Protein AF-A0A9C9DGG3-F1 (afdb_monomer_lite)

Secondary structure (DSSP, 8-state):
-PPPSS-HHHHHHHHHHHHHHHHHHHHHHHHHHHHHSSS--HHHHHH-HHHHHHHHHHHHHHHHHHHHHHHHHHTTSHHHHHHHHHHHHHHHHHHHHHHHHHHH--B-TTSPBPPSS-HHHHHHHHHHHHHHHHHHHHTT-

Radius of gyration: 16.74 Å; chains: 1; bounding box: 40×24×58 Å

Structure (mmCIF, N/CA/C/O backbone):
data_AF-A0A9C9DGG3-F1
#
_entry.id   AF-A0A9C9DGG3-F1
#
loop_
_atom_site.group_PDB
_atom_site.id
_atom_site.type_symbol
_atom_site.label_atom_id
_atom_site.label_alt_id
_atom_site.label_comp_id
_atom_site.label_asym_id
_atom_site.label_entity_id
_atom_site.label_seq_id
_atom_site.pdbx_PDB_ins_code
_atom_site.Cartn_x
_atom_site.Cartn_y
_atom_site.Cartn_z
_atom_site.occupancy
_atom_site.B_iso_or_equiv
_atom_site.auth_seq_id
_atom_site.auth_comp_id
_atom_site.auth_asym_id
_atom_site.auth_atom_id
_atom_site.pdbx_PDB_model_num
ATOM 1 N N . MET A 1 1 ? 13.698 7.854 -33.891 1.00 42.81 1 MET A N 1
ATOM 2 C CA . MET A 1 1 ? 12.604 7.814 -32.904 1.00 42.81 1 MET A CA 1
ATOM 3 C C . MET A 1 1 ? 13.283 7.630 -31.570 1.00 42.81 1 MET A C 1
ATOM 5 O O . MET A 1 1 ? 13.913 6.597 -31.394 1.00 42.81 1 MET A O 1
ATOM 9 N N . ASP A 1 2 ? 13.284 8.663 -30.732 1.00 48.09 2 ASP A N 1
ATOM 10 C CA . ASP A 1 2 ? 13.920 8.600 -29.417 1.00 48.09 2 ASP A CA 1
ATOM 11 C C . ASP A 1 2 ? 13.235 7.505 -28.601 1.00 48.09 2 ASP A C 1
ATOM 13 O O . ASP A 1 2 ? 12.016 7.537 -28.412 1.00 48.09 2 ASP A O 1
ATOM 17 N N . GLU A 1 3 ? 13.988 6.496 -28.170 1.00 62.72 3 GLU A N 1
ATOM 18 C CA . GLU A 1 3 ? 13.440 5.514 -27.246 1.00 62.72 3 GLU A CA 1
ATOM 19 C C . GLU A 1 3 ? 13.085 6.233 -25.943 1.00 62.72 3 GLU A C 1
ATOM 21 O O . GLU A 1 3 ? 13.944 6.842 -25.302 1.00 62.72 3 GLU A O 1
ATOM 26 N N . ALA A 1 4 ? 11.810 6.181 -25.554 1.00 67.12 4 ALA A N 1
ATOM 27 C CA . ALA A 1 4 ? 11.350 6.781 -24.311 1.00 67.12 4 ALA A CA 1
ATOM 28 C C . ALA A 1 4 ? 12.203 6.276 -23.135 1.00 67.12 4 ALA A C 1
ATOM 30 O O .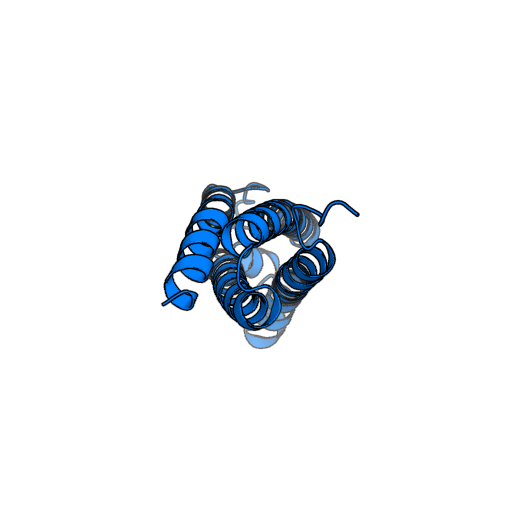 ALA A 1 4 ? 12.445 5.076 -22.988 1.00 67.12 4 ALA A O 1
ATOM 31 N N . ARG A 1 5 ? 12.668 7.202 -22.287 1.00 77.38 5 ARG A N 1
ATOM 32 C CA . ARG A 1 5 ? 13.529 6.885 -21.136 1.00 77.38 5 ARG A CA 1
ATOM 33 C C . ARG A 1 5 ? 12.881 5.890 -20.160 1.00 77.38 5 ARG A C 1
ATOM 35 O O . ARG A 1 5 ? 13.606 5.122 -19.542 1.00 77.38 5 ARG A O 1
ATOM 42 N N . PHE A 1 6 ? 11.551 5.900 -20.062 1.00 81.56 6 PHE A N 1
ATOM 43 C CA . PHE A 1 6 ? 10.763 5.078 -19.143 1.00 81.56 6 PHE A CA 1
ATOM 44 C C . PHE A 1 6 ? 9.748 4.210 -19.893 1.00 81.56 6 PHE A C 1
ATOM 46 O O . PHE A 1 6 ? 9.101 4.695 -20.830 1.00 81.56 6 PHE A O 1
ATOM 53 N N . ASP A 1 7 ? 9.539 2.973 -19.435 1.00 86.94 7 ASP A N 1
ATOM 54 C CA . ASP A 1 7 ? 8.414 2.140 -19.880 1.00 86.94 7 ASP A CA 1
ATOM 55 C C . ASP A 1 7 ? 7.165 2.443 -19.038 1.00 86.94 7 ASP A C 1
ATOM 57 O O . ASP A 1 7 ? 6.829 1.764 -18.064 1.00 86.94 7 ASP A O 1
ATOM 61 N N . TRP A 1 8 ? 6.442 3.491 -19.436 1.00 88.81 8 TRP A N 1
ATOM 62 C CA . TRP A 1 8 ? 5.213 3.917 -18.765 1.00 88.81 8 TRP A CA 1
ATOM 63 C C . TRP A 1 8 ? 4.122 2.841 -18.726 1.00 88.81 8 TRP A C 1
ATOM 65 O O . TRP A 1 8 ? 3.304 2.848 -17.807 1.00 88.81 8 TRP A O 1
ATOM 75 N N . GLY A 1 9 ? 4.104 1.906 -19.682 1.00 90.00 9 GLY A N 1
ATOM 76 C CA . GLY A 1 9 ? 3.145 0.803 -19.692 1.00 90.00 9 GLY A CA 1
ATOM 77 C C . GLY A 1 9 ? 3.436 -0.204 -18.582 1.00 90.00 9 GLY A C 1
ATOM 78 O O . GLY A 1 9 ? 2.526 -0.609 -17.850 1.00 90.00 9 GLY A O 1
ATOM 79 N N . ALA A 1 10 ? 4.708 -0.572 -18.418 1.00 88.75 10 ALA A N 1
ATOM 80 C CA . ALA A 1 10 ? 5.152 -1.434 -17.330 1.00 88.75 10 ALA A CA 1
ATOM 81 C C . ALA A 1 10 ? 4.970 -0.760 -15.960 1.00 88.75 10 ALA A C 1
ATOM 83 O O . ALA A 1 10 ? 4.402 -1.383 -15.061 1.00 88.75 10 ALA A O 1
ATOM 84 N N . ILE A 1 11 ? 5.353 0.518 -15.836 1.00 91.62 11 ILE A N 1
ATOM 85 C CA . ILE A 1 11 ? 5.180 1.321 -14.614 1.00 91.62 11 ILE A CA 1
ATOM 86 C C . ILE A 1 11 ? 3.704 1.380 -14.211 1.00 91.62 11 ILE A C 1
ATOM 88 O O . ILE A 1 11 ? 3.350 1.005 -13.095 1.00 91.62 11 ILE A O 1
ATOM 92 N N . ALA A 1 12 ? 2.820 1.800 -15.122 1.00 93.62 12 ALA A N 1
ATOM 93 C CA . ALA A 1 12 ? 1.400 1.956 -14.819 1.00 93.62 12 ALA A CA 1
ATOM 94 C C . ALA A 1 12 ? 0.763 0.630 -14.390 1.00 93.62 12 ALA A C 1
ATOM 96 O O . ALA A 1 12 ? 0.007 0.590 -13.420 1.00 93.62 12 ALA A O 1
ATOM 97 N N . ARG A 1 13 ? 1.105 -0.474 -15.067 1.00 93.94 13 ARG A N 1
ATOM 98 C CA . ARG A 1 13 ? 0.624 -1.809 -14.701 1.00 93.94 13 ARG A CA 1
ATOM 99 C C . ARG A 1 13 ? 1.124 -2.235 -13.322 1.00 93.94 13 ARG A C 1
ATOM 101 O O . ARG A 1 13 ? 0.325 -2.713 -12.518 1.00 93.94 13 ARG A O 1
ATOM 108 N N . ALA A 1 14 ? 2.421 -2.095 -13.060 1.00 92.56 14 ALA A N 1
ATOM 109 C CA . ALA A 1 14 ? 3.017 -2.494 -11.792 1.00 92.56 14 ALA A CA 1
ATOM 110 C C . ALA A 1 14 ? 2.420 -1.689 -10.631 1.00 92.56 14 ALA A C 1
ATOM 112 O O . ALA A 1 14 ? 1.940 -2.280 -9.661 1.00 92.56 14 ALA A O 1
ATOM 113 N N . SER A 1 15 ? 2.346 -0.360 -10.768 1.00 94.62 15 SER A N 1
ATOM 114 C CA . SER A 1 15 ? 1.703 0.515 -9.786 1.00 94.62 15 SER A CA 1
ATOM 115 C C . SER A 1 15 ? 0.230 0.157 -9.591 1.00 94.62 15 SER A C 1
ATOM 117 O O . SER A 1 15 ? -0.212 0.050 -8.452 1.00 94.62 15 SER A O 1
ATOM 119 N N . ALA A 1 16 ? -0.527 -0.096 -10.665 1.00 96.12 16 ALA A N 1
ATOM 120 C CA . ALA A 1 16 ? -1.937 -0.472 -10.564 1.00 96.12 16 ALA A CA 1
ATOM 121 C C . ALA A 1 16 ? -2.144 -1.797 -9.817 1.00 96.12 16 ALA A C 1
ATOM 123 O O . ALA A 1 1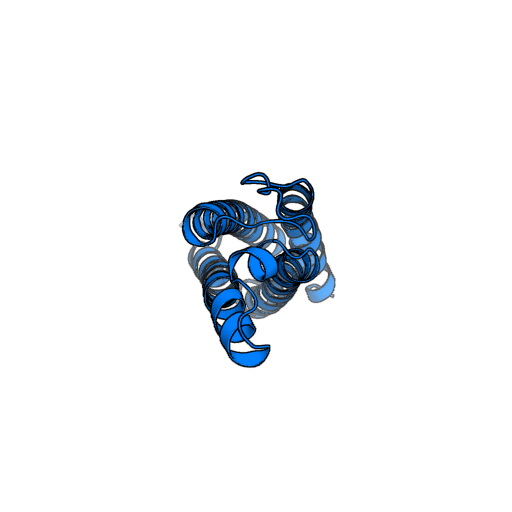6 ? -3.073 -1.905 -9.021 1.00 96.12 16 ALA A O 1
ATOM 124 N N . ILE A 1 17 ? -1.276 -2.794 -10.027 1.00 96.31 17 ILE A N 1
ATOM 125 C CA . ILE A 1 17 ? -1.348 -4.069 -9.300 1.00 96.31 17 ILE A CA 1
ATOM 126 C C . ILE A 1 17 ? -1.023 -3.860 -7.819 1.00 96.31 17 ILE A C 1
ATOM 128 O O . ILE A 1 17 ? -1.781 -4.321 -6.968 1.00 96.31 17 ILE A O 1
ATOM 132 N N . ILE A 1 18 ? 0.069 -3.153 -7.506 1.00 96.06 18 ILE A N 1
ATOM 133 C CA . ILE A 1 18 ? 0.474 -2.883 -6.118 1.00 96.06 18 ILE A CA 1
ATOM 134 C C . ILE A 1 18 ? -0.645 -2.134 -5.389 1.00 96.06 18 ILE A C 1
ATOM 136 O O . ILE A 1 18 ? -1.135 -2.596 -4.361 1.00 96.06 18 ILE A O 1
ATOM 140 N N . VAL A 1 19 ? -1.094 -1.011 -5.950 1.00 97.25 19 VAL A N 1
ATOM 141 C CA . VAL A 1 19 ? -2.126 -0.165 -5.344 1.00 97.25 19 VAL A CA 1
ATOM 142 C C . VAL A 1 19 ? -3.454 -0.904 -5.267 1.00 97.25 19 VAL A C 1
ATOM 144 O O . VAL A 1 19 ? -4.075 -0.908 -4.210 1.00 97.25 19 VAL A O 1
ATOM 147 N N . GLY A 1 20 ? -3.887 -1.564 -6.341 1.00 97.06 20 GLY A N 1
ATOM 148 C CA . GLY A 1 20 ? -5.175 -2.253 -6.391 1.00 97.06 20 GLY A CA 1
ATOM 149 C C . GLY A 1 20 ? -5.286 -3.375 -5.362 1.00 97.06 20 GLY A C 1
ATOM 150 O O . GLY A 1 20 ? -6.263 -3.428 -4.617 1.00 97.06 20 GLY A O 1
ATOM 151 N N . VAL A 1 21 ? -4.269 -4.237 -5.264 1.00 97.44 21 VAL A N 1
ATOM 152 C CA . VAL A 1 21 ? -4.274 -5.357 -4.310 1.00 97.44 21 VAL A CA 1
ATOM 153 C C . VAL A 1 21 ? -4.189 -4.856 -2.869 1.00 97.44 21 VAL A C 1
ATOM 155 O O . VAL A 1 21 ? -4.951 -5.315 -2.019 1.00 97.44 21 VAL A O 1
ATOM 158 N N . VAL A 1 22 ? -3.311 -3.891 -2.582 1.00 96.75 22 VAL A N 1
ATOM 159 C CA . VAL A 1 22 ? -3.170 -3.348 -1.222 1.00 96.75 22 VAL A CA 1
ATOM 160 C C . VAL A 1 22 ? -4.417 -2.561 -0.810 1.00 96.75 22 VAL A C 1
ATOM 162 O O . VAL A 1 22 ? -4.846 -2.661 0.334 1.00 96.75 22 VAL A O 1
ATOM 165 N N . THR A 1 23 ? -5.058 -1.841 -1.734 1.00 96.88 23 THR A N 1
ATOM 166 C CA . THR A 1 23 ? -6.337 -1.156 -1.474 1.00 96.88 23 THR A CA 1
ATOM 167 C C . THR A 1 23 ? -7.440 -2.157 -1.161 1.00 96.88 23 THR A C 1
ATOM 169 O O . THR A 1 23 ? -8.172 -1.976 -0.191 1.00 96.88 23 THR A O 1
ATOM 172 N N . ALA A 1 24 ? -7.544 -3.239 -1.939 1.00 96.19 24 ALA A N 1
ATOM 173 C CA . ALA A 1 24 ? -8.509 -4.298 -1.669 1.00 96.19 24 ALA A CA 1
ATOM 174 C C . ALA A 1 24 ? -8.281 -4.905 -0.278 1.00 96.19 24 ALA A C 1
ATOM 176 O O . ALA A 1 24 ? -9.227 -5.028 0.495 1.00 96.19 24 ALA A O 1
ATOM 177 N N . PHE A 1 25 ? -7.028 -5.200 0.081 1.00 95.25 25 PHE A N 1
ATOM 178 C CA . PHE A 1 25 ? -6.670 -5.629 1.434 1.00 95.25 25 PHE A CA 1
ATOM 179 C C . PHE A 1 25 ? -7.124 -4.610 2.490 1.00 95.25 25 PHE A C 1
ATOM 181 O O . PHE A 1 25 ? -7.791 -4.975 3.455 1.00 95.25 25 PHE A O 1
ATOM 188 N N . ALA A 1 26 ? -6.815 -3.331 2.285 1.00 93.12 26 ALA A N 1
ATOM 189 C CA . ALA A 1 26 ? -7.082 -2.277 3.253 1.00 93.12 26 ALA A CA 1
ATOM 190 C C . ALA A 1 26 ? -8.577 -2.043 3.510 1.00 93.12 26 ALA A C 1
ATOM 192 O O . ALA A 1 26 ? -8.990 -1.707 4.617 1.00 93.12 26 ALA A O 1
ATOM 193 N N . LEU A 1 27 ? -9.408 -2.241 2.489 1.00 93.12 27 LEU A N 1
ATOM 194 C CA . LEU A 1 27 ? -10.853 -2.103 2.618 1.00 93.12 27 LEU A CA 1
ATOM 195 C C . LEU A 1 27 ? -11.505 -3.381 3.152 1.00 93.12 27 LEU A C 1
ATOM 197 O O . LEU A 1 27 ? -12.397 -3.293 3.989 1.00 93.12 27 LEU A O 1
ATOM 201 N N . ILE A 1 28 ? -11.064 -4.558 2.703 1.00 93.19 28 ILE A N 1
ATOM 202 C CA . ILE A 1 28 ? -11.715 -5.833 3.032 1.00 93.19 28 ILE A CA 1
ATOM 203 C C . ILE A 1 28 ? -11.336 -6.317 4.431 1.00 93.19 28 ILE A C 1
ATOM 205 O O . ILE A 1 28 ? -12.200 -6.819 5.143 1.00 93.19 28 ILE A O 1
ATOM 209 N N . VAL A 1 29 ? -10.073 -6.192 4.848 1.00 91.44 29 VAL A N 1
ATOM 210 C CA . VAL A 1 29 ? -9.599 -6.810 6.098 1.00 91.44 29 VAL A CA 1
ATOM 211 C C . VAL A 1 29 ? -10.270 -6.258 7.354 1.00 91.44 29 VAL A C 1
ATOM 213 O O . VAL A 1 29 ? -10.669 -7.083 8.177 1.00 91.44 29 VAL A O 1
ATOM 216 N N . PRO A 1 30 ? -10.476 -4.937 7.522 1.00 88.75 30 PRO A N 1
ATOM 217 C CA . PRO A 1 30 ? -11.233 -4.428 8.663 1.00 88.75 30 PRO A CA 1
ATOM 218 C C . PRO A 1 30 ? -12.638 -5.037 8.747 1.00 88.75 30 PRO A C 1
ATOM 220 O O . PRO A 1 30 ? -13.053 -5.475 9.816 1.00 88.75 30 PRO A O 1
ATOM 223 N N . VAL A 1 31 ? -13.330 -5.157 7.608 1.00 89.31 31 VAL A N 1
ATOM 224 C CA . VAL A 1 31 ? -14.681 -5.733 7.525 1.00 89.31 31 VAL A CA 1
ATOM 225 C C . VAL A 1 31 ? -14.667 -7.238 7.804 1.00 89.31 31 VAL A C 1
ATOM 227 O O . VAL A 1 31 ? -15.424 -7.725 8.637 1.00 89.31 31 VAL A O 1
ATOM 230 N N . ALA A 1 32 ? -13.793 -7.990 7.134 1.00 86.94 32 ALA A N 1
ATOM 231 C CA . ALA A 1 32 ? -13.700 -9.439 7.283 1.00 86.94 32 ALA A CA 1
ATOM 232 C C . ALA A 1 32 ? -13.257 -9.844 8.697 1.00 86.94 32 ALA A C 1
ATOM 234 O O . ALA A 1 32 ? -13.793 -10.796 9.261 1.00 86.94 32 ALA A O 1
ATOM 235 N N . GLY A 1 33 ? -12.316 -9.107 9.290 1.00 82.94 33 GLY A N 1
ATOM 236 C CA . GLY A 1 33 ? -11.877 -9.331 10.663 1.00 82.94 33 GLY A CA 1
ATOM 237 C C . GLY A 1 33 ? -12.992 -9.066 11.677 1.00 82.94 33 GLY A C 1
ATOM 238 O O . GLY A 1 33 ? -13.174 -9.868 12.591 1.00 82.94 33 GLY A O 1
ATOM 239 N N . ALA A 1 34 ? -13.795 -8.015 11.471 1.00 83.94 34 ALA A N 1
ATOM 240 C CA . ALA A 1 34 ? -14.963 -7.735 12.306 1.00 83.94 34 ALA A CA 1
ATOM 241 C C . ALA A 1 34 ? -16.028 -8.843 12.201 1.00 83.94 34 ALA A C 1
ATOM 243 O O . ALA A 1 34 ? -16.690 -9.169 13.177 1.00 83.94 34 ALA A O 1
ATOM 244 N N . LEU A 1 35 ? -16.178 -9.480 11.036 1.00 83.81 35 LEU A N 1
ATOM 245 C CA . LEU A 1 35 ? -17.102 -10.608 10.871 1.00 83.81 35 LEU A CA 1
ATOM 246 C C . LEU A 1 35 ? -16.585 -11.913 11.500 1.00 83.81 35 LEU A C 1
ATOM 248 O O . LEU A 1 35 ? -17.384 -12.733 11.948 1.00 83.81 35 LEU A O 1
ATOM 252 N N . ALA A 1 36 ? -15.267 -12.127 11.524 1.00 81.50 36 ALA A N 1
ATOM 253 C CA . ALA A 1 36 ? -14.664 -13.394 11.941 1.00 81.50 36 ALA A CA 1
ATOM 254 C C . ALA A 1 36 ? -14.449 -13.528 13.461 1.00 81.50 36 ALA A C 1
ATOM 256 O O . ALA A 1 36 ? -14.453 -14.645 13.974 1.00 81.50 36 ALA A O 1
ATOM 257 N N . VAL A 1 37 ? -14.238 -12.421 14.182 1.00 71.81 37 VAL A N 1
ATOM 258 C CA . VAL A 1 37 ? -13.768 -12.437 15.588 1.00 71.81 37 VAL A CA 1
ATOM 259 C C . VAL A 1 37 ? -14.873 -12.035 16.595 1.00 71.81 37 VAL A C 1
ATOM 261 O O . VAL A 1 37 ? -14.635 -11.956 17.798 1.00 71.81 37 VAL A O 1
ATOM 264 N N . GLY A 1 38 ? -16.118 -11.841 16.141 1.00 63.69 38 GLY A N 1
ATOM 265 C CA . GLY A 1 38 ? -17.236 -11.321 16.955 1.00 63.69 38 GLY A CA 1
ATOM 266 C C . GLY A 1 38 ? -17.368 -9.795 16.832 1.00 63.69 38 GLY A C 1
ATOM 267 O O . GLY A 1 38 ? -16.712 -9.241 15.963 1.00 63.69 38 GLY A O 1
ATOM 268 N N . PRO A 1 39 ? -18.182 -9.089 17.652 1.00 59.66 39 PRO A N 1
ATOM 269 C CA . PRO A 1 39 ? -18.458 -7.643 17.529 1.00 59.66 39 PRO A CA 1
ATOM 270 C C . PRO A 1 39 ? -17.255 -6.755 17.912 1.00 59.66 39 PRO A C 1
ATOM 272 O O . PRO A 1 39 ? -17.354 -5.832 18.719 1.00 59.66 39 PRO A O 1
ATOM 275 N N . TRP A 1 40 ? -16.090 -7.063 17.352 1.00 60.44 40 TRP A N 1
ATOM 276 C CA . TRP A 1 40 ? -14.893 -6.261 17.395 1.00 60.44 40 TRP A CA 1
ATOM 277 C C . TRP A 1 40 ? -14.936 -5.258 16.257 1.00 60.44 40 TRP A C 1
ATOM 279 O O . TRP A 1 40 ? -15.094 -5.572 15.081 1.00 60.44 40 TRP A O 1
ATOM 289 N N . ASP A 1 41 ? -14.835 -4.024 16.701 1.00 76.69 41 ASP A N 1
ATOM 290 C CA . ASP A 1 41 ? -15.050 -2.809 15.963 1.00 76.69 41 ASP A CA 1
ATOM 291 C C . ASP A 1 41 ? -14.065 -2.669 14.792 1.00 76.69 41 ASP A C 1
ATOM 293 O O . ASP A 1 41 ? -12.847 -2.774 14.982 1.00 76.69 41 ASP A O 1
ATOM 297 N N . THR A 1 42 ? -14.564 -2.389 13.584 1.00 84.19 42 THR A N 1
ATOM 298 C CA . THR A 1 42 ? -13.730 -2.058 12.411 1.00 84.19 42 THR A CA 1
ATOM 299 C C . THR A 1 42 ? -12.739 -0.933 12.727 1.00 84.19 42 THR A C 1
ATOM 301 O O . THR A 1 42 ? -11.634 -0.909 12.176 1.00 84.19 42 THR A O 1
ATOM 304 N N . LEU A 1 43 ? -13.104 -0.063 13.679 1.00 87.56 43 LEU A N 1
ATOM 305 C CA . LEU A 1 43 ? -12.276 0.980 14.285 1.00 87.56 43 LEU A CA 1
ATOM 306 C C . LEU A 1 43 ? -10.967 0.421 14.878 1.00 87.56 43 LEU A C 1
ATOM 308 O O . LEU A 1 43 ? -9.881 0.937 14.618 1.00 87.56 43 LEU A O 1
ATOM 312 N N . LYS A 1 44 ? -11.042 -0.667 15.651 1.00 86.44 44 LYS A N 1
ATOM 313 C CA . LYS A 1 44 ? -9.879 -1.264 16.332 1.00 86.44 44 LYS A CA 1
ATOM 314 C C . LYS A 1 44 ? -8.994 -2.055 15.380 1.00 86.44 44 LYS A C 1
ATOM 316 O O . LYS A 1 44 ? -7.774 -2.025 15.496 1.00 86.44 44 LYS A O 1
ATOM 321 N N . ILE A 1 45 ? -9.593 -2.760 14.420 1.00 85.69 45 ILE A N 1
ATOM 322 C CA . ILE A 1 45 ? -8.829 -3.567 13.458 1.00 85.69 45 ILE A CA 1
ATOM 323 C C . ILE A 1 45 ? -8.012 -2.659 12.544 1.00 85.69 45 ILE A C 1
ATOM 325 O O . ILE A 1 45 ? -6.808 -2.867 12.388 1.00 85.69 45 ILE A O 1
ATOM 329 N N . SER A 1 46 ? -8.649 -1.626 11.989 1.00 85.94 46 SER A N 1
ATOM 330 C CA . SER A 1 46 ? -7.979 -0.640 11.137 1.00 85.94 46 SER A CA 1
ATOM 331 C C . SER A 1 46 ? -6.948 0.207 11.898 1.00 85.94 46 SER A C 1
ATOM 333 O O . SER A 1 46 ? -5.987 0.679 11.290 1.00 85.94 46 SER A O 1
ATOM 335 N N . GLY A 1 47 ? -7.106 0.357 13.219 1.00 84.94 47 GLY A N 1
ATOM 336 C CA . GLY A 1 47 ? -6.129 1.006 14.094 1.00 84.94 47 GLY A CA 1
ATOM 337 C C . GLY A 1 47 ? -5.018 0.099 14.621 1.00 84.94 47 GLY A C 1
ATOM 338 O O . GLY A 1 47 ? -4.022 0.598 15.141 1.00 84.94 47 GLY A O 1
ATOM 339 N N . SER A 1 48 ? -5.133 -1.221 14.460 1.00 88.56 48 SER A N 1
ATOM 340 C CA . SER A 1 48 ? -4.126 -2.148 14.975 1.00 88.56 48 SER A CA 1
ATOM 341 C C . SER A 1 48 ? -2.779 -1.982 14.265 1.00 88.56 48 SER A C 1
ATOM 343 O O . SER A 1 48 ? -2.695 -1.815 13.043 1.00 88.56 48 SER A O 1
ATOM 345 N N . GLU A 1 49 ? -1.687 -2.076 15.023 1.00 87.38 49 GLU A N 1
ATOM 346 C CA . GLU A 1 49 ? -0.343 -2.021 14.443 1.00 87.38 49 GLU A CA 1
ATOM 347 C C . GLU A 1 49 ? -0.103 -3.180 13.473 1.00 87.38 49 GLU A C 1
ATOM 349 O O . GLU A 1 49 ? 0.498 -2.989 12.420 1.00 87.38 49 GLU A O 1
ATOM 354 N N . ILE A 1 50 ? -0.639 -4.367 13.778 1.00 89.12 50 ILE A N 1
ATOM 355 C CA . ILE A 1 50 ? -0.524 -5.557 12.924 1.00 89.12 50 ILE A CA 1
ATOM 356 C C . ILE A 1 50 ? -1.147 -5.299 11.549 1.00 89.12 50 ILE A C 1
ATOM 358 O O . ILE A 1 50 ? -0.535 -5.625 10.534 1.00 89.12 50 ILE A O 1
ATOM 362 N N . TYR A 1 51 ? -2.327 -4.675 11.491 1.00 90.56 51 TYR A N 1
ATOM 363 C CA . TYR A 1 51 ? -2.948 -4.289 10.224 1.00 90.56 51 TYR A CA 1
ATOM 364 C C . TYR A 1 51 ? -2.096 -3.266 9.459 1.00 90.56 51 TYR A C 1
ATOM 366 O O . TYR A 1 51 ? -1.910 -3.394 8.246 1.00 90.56 51 TYR A O 1
ATOM 374 N N . ASN A 1 52 ? -1.533 -2.276 10.158 1.00 90.31 52 ASN A N 1
ATOM 375 C CA . ASN A 1 52 ? -0.662 -1.274 9.546 1.00 90.31 52 ASN A CA 1
ATOM 376 C C . ASN A 1 52 ? 0.621 -1.889 8.969 1.00 90.31 52 ASN A C 1
ATOM 378 O O . ASN A 1 52 ? 0.981 -1.591 7.831 1.00 90.31 52 ASN A O 1
ATOM 382 N N . TRP A 1 53 ? 1.264 -2.799 9.698 1.00 91.12 53 TRP A N 1
ATOM 383 C CA . TRP A 1 53 ? 2.427 -3.538 9.213 1.00 91.12 53 TRP A CA 1
ATOM 384 C C . TRP A 1 53 ? 2.084 -4.477 8.062 1.00 91.12 53 TRP A C 1
ATOM 386 O O . TRP A 1 53 ? 2.811 -4.507 7.073 1.00 91.12 53 TRP A O 1
ATOM 396 N N . ALA A 1 54 ? 0.967 -5.202 8.144 1.00 92.75 54 ALA A N 1
ATOM 397 C CA . ALA A 1 54 ? 0.520 -6.095 7.080 1.00 92.75 54 ALA A CA 1
ATOM 398 C C . ALA A 1 54 ? 0.247 -5.333 5.776 1.00 92.75 54 ALA A C 1
ATOM 400 O O . ALA A 1 54 ? 0.664 -5.777 4.708 1.00 92.75 54 ALA A O 1
ATOM 401 N N . TYR A 1 55 ? -0.372 -4.152 5.864 1.00 94.62 55 TYR A N 1
ATOM 402 C CA . TYR A 1 55 ? -0.588 -3.264 4.723 1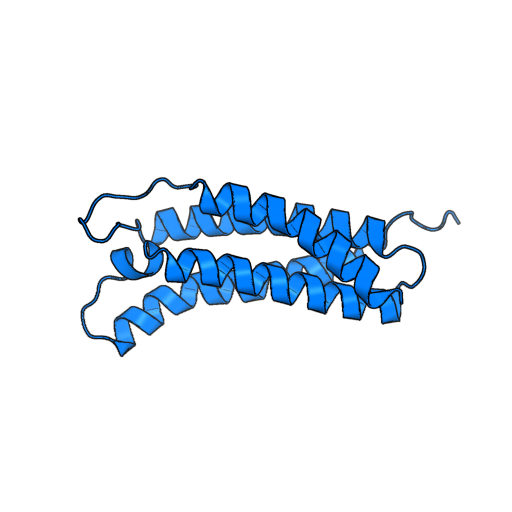.00 94.62 55 TYR A CA 1
ATOM 403 C C . TYR A 1 55 ? 0.720 -2.960 3.976 1.00 94.62 55 TYR A C 1
ATOM 405 O O . TYR A 1 55 ? 0.808 -3.149 2.760 1.00 94.62 55 TYR A O 1
ATOM 413 N N . TRP A 1 56 ? 1.759 -2.540 4.704 1.00 95.38 56 TRP A N 1
ATOM 414 C CA . TRP A 1 56 ? 3.051 -2.205 4.105 1.00 95.38 56 TRP A CA 1
ATOM 415 C C . TRP A 1 56 ? 3.834 -3.439 3.665 1.00 95.38 56 TRP A C 1
ATOM 417 O O . TRP A 1 56 ? 4.409 -3.433 2.580 1.00 95.38 56 TRP A O 1
ATOM 427 N N . ALA A 1 57 ? 3.790 -4.528 4.432 1.00 93.94 57 ALA A N 1
ATOM 428 C CA . ALA A 1 57 ? 4.430 -5.787 4.067 1.00 93.94 57 ALA A CA 1
ATOM 429 C C . ALA A 1 57 ? 3.895 -6.336 2.735 1.00 93.94 57 ALA A C 1
ATOM 431 O O . ALA A 1 57 ? 4.678 -6.766 1.886 1.00 93.94 57 ALA A O 1
ATOM 432 N N . ILE A 1 58 ? 2.578 -6.263 2.510 1.00 95.44 58 ILE A N 1
ATOM 433 C CA . ILE A 1 58 ? 1.963 -6.648 1.233 1.00 95.44 58 ILE A CA 1
ATOM 434 C C . ILE A 1 58 ? 2.434 -5.713 0.115 1.00 95.44 58 ILE A C 1
ATOM 436 O O . ILE A 1 58 ? 2.836 -6.190 -0.947 1.00 95.44 58 ILE A O 1
ATOM 440 N N . ALA A 1 59 ? 2.453 -4.397 0.348 1.00 95.44 59 ALA A N 1
ATOM 441 C CA . ALA A 1 59 ? 2.945 -3.433 -0.636 1.00 95.44 59 ALA A CA 1
ATOM 442 C C . ALA A 1 59 ? 4.407 -3.698 -1.038 1.00 95.44 59 ALA A C 1
ATOM 444 O O . ALA A 1 59 ? 4.751 -3.653 -2.222 1.00 95.44 59 ALA A O 1
ATOM 445 N N . TRP A 1 60 ? 5.264 -4.031 -0.073 1.00 94.69 60 TRP A N 1
ATOM 446 C CA . TRP A 1 60 ? 6.664 -4.377 -0.309 1.00 94.69 60 TRP A CA 1
ATOM 447 C C . TRP A 1 60 ? 6.806 -5.683 -1.088 1.00 94.69 60 TRP A C 1
ATOM 449 O O . TRP A 1 60 ? 7.523 -5.725 -2.088 1.00 94.69 60 TRP A O 1
ATOM 459 N N . ALA A 1 61 ? 6.085 -6.731 -0.685 1.00 93.44 61 ALA A N 1
ATOM 460 C CA . ALA A 1 61 ? 6.104 -8.019 -1.374 1.00 93.44 61 ALA A CA 1
ATOM 461 C C . ALA A 1 61 ? 5.649 -7.887 -2.836 1.00 93.44 61 ALA A C 1
ATOM 463 O O . ALA A 1 61 ? 6.290 -8.424 -3.742 1.00 93.44 61 ALA A O 1
ATOM 464 N N . LEU A 1 62 ? 4.585 -7.117 -3.084 1.00 93.94 62 LEU A N 1
ATOM 465 C CA . LEU A 1 62 ? 4.099 -6.844 -4.435 1.00 93.94 62 LEU A CA 1
ATOM 466 C C . LEU A 1 62 ? 5.091 -6.011 -5.243 1.00 93.94 62 LEU A C 1
ATOM 468 O O . LEU A 1 62 ? 5.279 -6.297 -6.420 1.00 93.94 62 LEU A O 1
ATOM 472 N N . THR A 1 63 ? 5.755 -5.031 -4.631 1.00 92.44 63 THR A N 1
ATOM 473 C CA . THR A 1 63 ? 6.812 -4.248 -5.292 1.00 92.44 63 THR A CA 1
ATOM 474 C C . THR A 1 63 ? 7.960 -5.144 -5.752 1.00 92.44 63 THR A C 1
ATOM 476 O O . THR A 1 63 ? 8.362 -5.074 -6.912 1.00 92.44 63 THR A O 1
ATOM 479 N N . ILE A 1 64 ? 8.434 -6.055 -4.895 1.00 90.19 64 ILE A N 1
ATOM 480 C CA . ILE A 1 64 ? 9.472 -7.033 -5.264 1.00 90.19 64 ILE A CA 1
ATOM 481 C C . ILE A 1 64 ? 8.985 -7.926 -6.409 1.00 90.19 64 ILE A 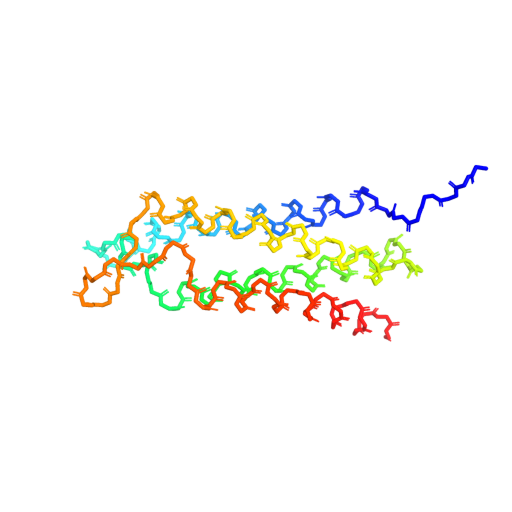C 1
ATOM 483 O O . ILE A 1 64 ? 9.710 -8.152 -7.380 1.00 90.19 64 ILE A O 1
ATOM 487 N N . TRP A 1 65 ? 7.750 -8.423 -6.316 1.00 90.56 65 TRP A N 1
ATOM 488 C CA . TRP A 1 65 ? 7.182 -9.311 -7.325 1.00 90.56 65 TRP A CA 1
ATOM 489 C C . TRP A 1 65 ? 6.989 -8.623 -8.682 1.00 90.56 65 TRP A C 1
ATOM 491 O O . TRP A 1 65 ? 7.350 -9.189 -9.717 1.00 90.56 65 TRP A O 1
ATOM 501 N N . GLN A 1 66 ? 6.471 -7.393 -8.698 1.00 90.00 66 GLN A N 1
ATOM 502 C CA . GLN A 1 66 ? 6.347 -6.603 -9.922 1.00 90.00 66 GLN A CA 1
ATOM 503 C C . GLN A 1 66 ? 7.718 -6.235 -10.492 1.00 90.00 66 GLN A C 1
ATOM 505 O O . GLN A 1 66 ? 7.894 -6.300 -11.707 1.00 90.00 66 GLN A O 1
ATOM 510 N N . GLY A 1 67 ? 8.715 -5.965 -9.647 1.00 85.56 67 GLY A N 1
ATOM 511 C CA . GLY A 1 67 ? 10.095 -5.787 -10.097 1.00 85.56 67 GLY A CA 1
ATOM 512 C C . GLY A 1 67 ? 10.663 -7.019 -10.787 1.00 85.56 67 GLY A C 1
ATOM 513 O O . GLY A 1 67 ? 11.230 -6.907 -11.873 1.00 85.56 67 GLY A O 1
ATOM 514 N N . ALA A 1 68 ? 10.420 -8.211 -10.239 1.00 84.88 68 ALA A N 1
ATOM 515 C CA . ALA A 1 68 ? 10.808 -9.460 -10.892 1.00 84.88 68 ALA A CA 1
ATOM 516 C C . ALA A 1 68 ? 10.121 -9.638 -12.259 1.00 84.88 68 ALA A C 1
ATOM 518 O O . ALA A 1 68 ? 10.738 -10.117 -13.214 1.00 84.88 68 ALA A O 1
ATOM 519 N N . TRP A 1 69 ? 8.849 -9.243 -12.380 1.00 87.31 69 TRP A N 1
ATOM 520 C CA . TRP A 1 69 ? 8.128 -9.281 -13.655 1.00 87.31 69 TRP A CA 1
ATOM 521 C C . TRP A 1 69 ? 8.688 -8.277 -14.671 1.00 87.31 69 TRP A C 1
ATOM 523 O O . TRP A 1 69 ? 8.898 -8.643 -15.831 1.00 87.31 69 TRP A O 1
ATOM 533 N N . MET A 1 70 ? 8.969 -7.043 -14.244 1.00 83.06 70 MET A N 1
ATOM 534 C CA . MET A 1 70 ? 9.499 -5.993 -15.115 1.00 83.06 70 MET A CA 1
ATOM 535 C C . MET A 1 70 ? 10.895 -6.337 -15.634 1.00 83.06 70 MET A C 1
ATOM 537 O O . MET A 1 70 ? 11.180 -6.060 -16.794 1.00 83.06 70 MET A O 1
ATOM 541 N N . ILE A 1 71 ? 11.735 -7.035 -14.863 1.00 79.19 71 ILE A N 1
ATOM 542 C CA . ILE A 1 71 ? 13.071 -7.454 -15.334 1.00 79.19 71 ILE A CA 1
ATOM 543 C C . ILE A 1 71 ? 12.965 -8.369 -16.535 1.00 79.19 71 ILE A C 1
ATOM 545 O O . ILE A 1 71 ? 13.615 -8.136 -17.549 1.00 79.19 71 ILE A O 1
ATOM 549 N N . ARG A 1 72 ? 12.072 -9.359 -16.458 1.00 77.19 72 ARG A N 1
ATOM 550 C CA . ARG A 1 72 ? 11.874 -10.329 -17.540 1.00 77.19 72 ARG A CA 1
ATOM 551 C C . ARG A 1 72 ? 11.399 -9.679 -18.840 1.00 77.19 72 ARG A C 1
ATOM 553 O O . ARG A 1 72 ? 11.527 -10.301 -19.888 1.00 77.19 72 ARG A O 1
ATOM 560 N N . ARG A 1 73 ? 10.828 -8.469 -18.788 1.00 76.31 73 ARG A N 1
ATOM 561 C CA . ARG A 1 73 ? 10.236 -7.790 -19.953 1.00 76.31 73 ARG A CA 1
ATOM 562 C C . ARG A 1 73 ? 10.996 -6.556 -20.434 1.00 76.31 73 ARG A C 1
ATOM 564 O O . ARG A 1 73 ? 11.011 -6.328 -21.634 1.00 76.31 73 ARG A O 1
ATOM 571 N N . VAL A 1 74 ? 11.618 -5.801 -19.529 1.00 70.44 74 VAL A N 1
ATOM 572 C CA . VAL A 1 74 ? 12.192 -4.467 -19.796 1.00 70.44 74 VAL A CA 1
ATOM 573 C C . VAL A 1 74 ? 13.735 -4.466 -19.723 1.00 70.44 74 VAL A C 1
ATOM 575 O O . VAL A 1 74 ? 14.362 -3.571 -20.280 1.00 70.44 74 VAL A O 1
ATOM 578 N N . HIS A 1 75 ? 14.352 -5.494 -19.111 1.00 67.38 75 HIS A N 1
ATOM 579 C CA . HIS A 1 75 ? 15.800 -5.790 -19.009 1.00 67.38 75 HIS A CA 1
ATOM 580 C C . HIS A 1 75 ? 16.735 -4.627 -18.595 1.00 67.38 75 HIS A C 1
ATOM 582 O O . HIS A 1 75 ? 17.265 -4.651 -17.487 1.00 67.38 75 HIS A O 1
ATOM 588 N N . GLU A 1 76 ? 16.973 -3.620 -19.437 1.00 64.31 76 GLU A N 1
ATOM 589 C CA . GLU A 1 76 ? 18.037 -2.619 -19.228 1.00 64.31 76 GLU A CA 1
ATOM 590 C C . GLU A 1 76 ? 17.613 -1.388 -18.402 1.00 64.31 76 GLU A C 1
ATOM 592 O O . GLU A 1 76 ? 18.454 -0.786 -17.735 1.00 64.31 76 GLU A O 1
ATOM 597 N N . ARG A 1 77 ? 16.317 -1.035 -18.371 1.00 68.31 77 ARG A N 1
ATOM 598 C CA . ARG A 1 77 ? 15.793 0.198 -17.722 1.00 68.31 77 ARG A CA 1
ATOM 599 C C . ARG A 1 77 ? 15.171 -0.014 -16.333 1.00 68.31 77 ARG A C 1
ATOM 601 O O . ARG A 1 77 ? 14.587 0.896 -15.752 1.00 68.31 77 ARG A O 1
ATOM 608 N N . ILE A 1 78 ? 15.329 -1.213 -15.770 1.00 73.88 78 ILE A N 1
ATOM 609 C CA . ILE A 1 78 ? 14.541 -1.676 -14.620 1.00 73.88 78 ILE A CA 1
ATOM 610 C C . ILE A 1 78 ? 14.615 -0.777 -13.382 1.00 73.88 78 ILE A C 1
ATOM 612 O O . ILE A 1 78 ? 13.605 -0.582 -12.714 1.00 73.88 78 ILE A O 1
ATOM 616 N N . ILE A 1 79 ? 15.800 -0.267 -13.038 1.00 80.81 79 ILE A N 1
ATOM 617 C CA . ILE A 1 79 ? 16.011 0.420 -11.756 1.00 80.81 79 ILE A CA 1
ATOM 618 C C . ILE A 1 79 ? 15.238 1.741 -11.730 1.00 80.81 79 ILE A C 1
ATOM 620 O O . ILE A 1 79 ? 14.522 2.011 -10.767 1.00 80.81 79 ILE A O 1
ATOM 624 N N . ASP A 1 80 ? 15.346 2.521 -12.805 1.00 84.81 80 ASP A N 1
ATOM 625 C CA . ASP A 1 80 ? 14.662 3.803 -12.959 1.00 84.81 80 ASP A CA 1
ATOM 626 C C . ASP A 1 80 ? 13.137 3.600 -12.981 1.00 84.81 80 ASP A C 1
ATOM 628 O O . ASP A 1 80 ? 12.415 4.250 -12.223 1.00 84.81 80 ASP A O 1
ATOM 632 N N . ASP A 1 81 ? 12.643 2.633 -13.760 1.00 87.88 81 ASP A N 1
ATOM 633 C CA . ASP A 1 81 ? 11.208 2.333 -13.831 1.00 87.88 81 ASP A CA 1
ATOM 634 C C . ASP A 1 81 ? 10.650 1.826 -12.486 1.00 87.88 81 ASP A C 1
ATOM 636 O O . ASP A 1 81 ? 9.536 2.178 -12.085 1.00 87.88 81 ASP A O 1
ATOM 640 N N . MET A 1 82 ? 11.426 1.033 -11.740 1.00 88.12 82 MET A N 1
ATOM 641 C CA . MET A 1 82 ? 11.048 0.543 -10.410 1.00 88.12 82 MET A CA 1
ATOM 642 C C . MET A 1 82 ? 10.997 1.641 -9.359 1.00 88.12 82 MET A C 1
ATOM 644 O O . MET A 1 82 ? 10.081 1.656 -8.531 1.00 88.12 82 MET A O 1
ATOM 648 N N . LEU A 1 83 ? 11.940 2.579 -9.402 1.00 89.81 83 LEU A N 1
ATOM 649 C CA . LEU A 1 83 ? 11.917 3.755 -8.542 1.00 89.81 83 LEU A CA 1
ATOM 650 C C . LEU A 1 83 ? 10.659 4.586 -8.793 1.00 89.81 83 LEU A C 1
ATOM 652 O O . LEU A 1 83 ? 9.933 4.888 -7.846 1.00 89.81 83 LEU A O 1
ATOM 656 N N . VAL A 1 84 ? 10.352 4.887 -10.060 1.00 91.62 84 VAL A N 1
ATOM 657 C CA . VAL A 1 84 ? 9.145 5.644 -10.428 1.00 91.62 84 VAL A CA 1
ATOM 658 C C . VAL A 1 84 ? 7.880 4.911 -9.981 1.00 91.62 84 VAL A C 1
ATOM 660 O O . VAL A 1 84 ? 7.025 5.505 -9.322 1.00 91.62 84 VAL A O 1
ATOM 663 N N . THR A 1 85 ? 7.790 3.607 -10.256 1.00 93.25 85 THR A N 1
ATOM 664 C CA . THR A 1 85 ? 6.669 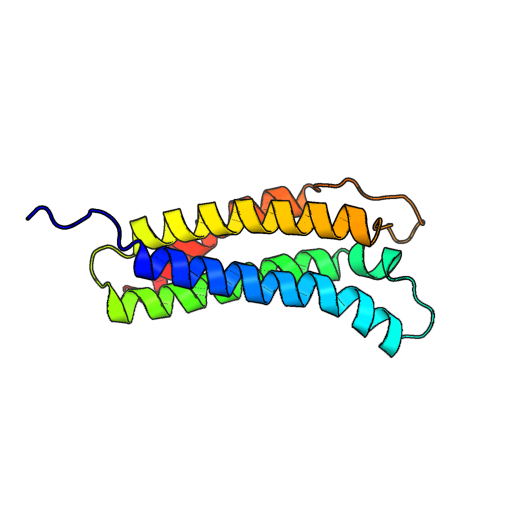2.754 -9.826 1.00 93.25 85 THR A CA 1
ATOM 665 C C . THR A 1 85 ? 6.436 2.850 -8.320 1.00 93.25 85 THR A C 1
ATOM 667 O O . THR A 1 85 ? 5.292 2.934 -7.871 1.00 93.25 85 THR A O 1
ATOM 670 N N . SER A 1 86 ? 7.517 2.864 -7.542 1.00 92.69 86 SER A N 1
ATOM 671 C CA . SER A 1 86 ? 7.464 2.820 -6.080 1.00 92.69 86 SER A CA 1
ATOM 672 C C . SER A 1 86 ? 7.131 4.167 -5.466 1.00 92.69 86 SER A C 1
ATOM 674 O O . SER A 1 86 ? 6.414 4.206 -4.473 1.00 92.69 86 SER A O 1
ATOM 676 N N . VAL A 1 87 ? 7.559 5.269 -6.085 1.00 93.69 87 VAL A N 1
ATOM 677 C CA . VAL A 1 87 ? 7.107 6.617 -5.714 1.00 93.69 87 VAL A CA 1
ATOM 678 C C . VAL A 1 87 ? 5.608 6.768 -5.978 1.00 93.69 87 VAL A C 1
ATOM 680 O O . VAL A 1 87 ? 4.874 7.197 -5.089 1.00 93.69 87 VAL A O 1
ATOM 683 N N . ILE A 1 88 ? 5.133 6.359 -7.161 1.00 94.38 88 ILE A N 1
ATOM 684 C CA . ILE A 1 88 ? 3.702 6.398 -7.503 1.00 94.38 88 ILE A CA 1
ATOM 685 C C . ILE A 1 88 ? 2.898 5.540 -6.522 1.00 94.38 88 ILE A C 1
ATOM 687 O O . ILE A 1 88 ? 1.898 6.004 -5.973 1.00 94.38 88 ILE A O 1
ATOM 691 N N . ALA A 1 89 ? 3.349 4.307 -6.267 1.00 95.25 89 ALA A N 1
ATOM 692 C CA . ALA A 1 89 ? 2.697 3.407 -5.326 1.00 95.25 89 ALA A CA 1
ATOM 693 C C . ALA A 1 89 ? 2.699 3.985 -3.906 1.00 95.25 89 ALA A C 1
ATOM 695 O O . ALA A 1 89 ? 1.651 4.012 -3.278 1.00 95.25 89 ALA A O 1
ATOM 696 N N . ALA A 1 90 ? 3.822 4.507 -3.410 1.00 94.81 90 ALA A N 1
ATOM 697 C CA . ALA A 1 90 ? 3.911 5.088 -2.072 1.00 94.81 90 ALA A CA 1
ATOM 698 C C . ALA A 1 90 ? 2.916 6.239 -1.876 1.00 94.81 90 ALA A C 1
ATOM 700 O O . ALA A 1 90 ? 2.170 6.244 -0.898 1.00 94.81 90 ALA A O 1
ATOM 701 N N . ILE A 1 91 ? 2.847 7.172 -2.831 1.00 95.00 91 ILE A N 1
ATOM 702 C CA . ILE A 1 91 ? 1.900 8.294 -2.784 1.00 95.00 91 ILE A CA 1
ATOM 703 C C . ILE A 1 91 ? 0.459 7.773 -2.799 1.00 95.00 91 ILE A C 1
ATOM 705 O O . ILE A 1 91 ? -0.341 8.146 -1.941 1.00 95.00 91 ILE A O 1
ATOM 709 N N . ALA A 1 92 ? 0.127 6.883 -3.737 1.00 95.94 92 ALA A N 1
ATOM 710 C CA . ALA A 1 92 ? -1.216 6.322 -3.850 1.00 95.94 92 ALA A CA 1
ATOM 711 C C . ALA A 1 92 ? -1.626 5.547 -2.587 1.00 95.94 92 ALA A C 1
ATOM 713 O O . ALA A 1 92 ? -2.757 5.667 -2.126 1.00 95.94 92 ALA A O 1
ATOM 714 N N . LEU A 1 93 ? -0.704 4.801 -1.983 1.00 95.88 93 LEU A N 1
ATOM 715 C CA . LEU A 1 93 ? -0.949 4.048 -0.760 1.00 95.88 93 LEU A CA 1
ATOM 716 C C . LEU A 1 93 ? -1.098 4.953 0.471 1.00 95.88 93 LEU A C 1
ATOM 718 O O . LEU A 1 93 ? -1.879 4.619 1.358 1.00 95.88 93 LEU A O 1
ATOM 722 N N . ILE A 1 94 ? -0.432 6.109 0.531 1.00 94.75 94 ILE A N 1
ATOM 723 C CA . ILE A 1 94 ? -0.725 7.119 1.562 1.00 94.75 94 ILE A CA 1
ATOM 724 C C . ILE A 1 94 ? -2.143 7.673 1.376 1.00 94.75 94 ILE A C 1
ATOM 726 O O . ILE A 1 94 ? -2.884 7.807 2.348 1.00 94.75 94 ILE A O 1
ATOM 730 N N . VAL A 1 95 ? -2.561 7.947 0.136 1.00 94.62 95 VAL A N 1
ATOM 731 C CA . VAL A 1 95 ? -3.937 8.395 -0.146 1.00 94.62 95 VAL A CA 1
ATOM 732 C C . VAL A 1 95 ? -4.952 7.330 0.276 1.00 94.62 95 VAL A C 1
ATOM 734 O O . VAL A 1 95 ? -5.949 7.651 0.916 1.00 94.62 95 VAL A O 1
ATOM 737 N N . VAL A 1 96 ? -4.686 6.055 -0.008 1.00 94.25 96 VAL A N 1
ATOM 738 C CA . VAL A 1 96 ? -5.535 4.940 0.439 1.00 94.25 96 VAL A CA 1
ATOM 739 C C . VAL A 1 96 ? -5.607 4.879 1.965 1.00 94.25 96 VAL A C 1
ATOM 741 O O . VAL A 1 96 ? -6.699 4.723 2.504 1.00 94.25 96 VAL A O 1
ATOM 744 N N . LYS A 1 97 ? -4.490 5.070 2.679 1.00 92.81 97 LYS A N 1
ATOM 745 C CA . LYS A 1 97 ? -4.487 5.164 4.150 1.00 92.81 97 LYS A CA 1
ATOM 746 C C . LYS A 1 97 ? -5.362 6.301 4.658 1.00 92.81 97 LYS A C 1
ATOM 748 O O . LYS A 1 97 ? -6.146 6.093 5.579 1.00 92.81 97 LYS A O 1
ATOM 753 N N . PHE A 1 98 ? -5.293 7.459 4.014 1.00 92.62 98 PHE A N 1
ATOM 754 C CA . PHE A 1 98 ? -6.149 8.591 4.343 1.00 92.62 98 PHE A CA 1
ATOM 755 C C . PHE A 1 98 ? -7.639 8.268 4.133 1.00 92.62 98 PHE A C 1
ATOM 757 O O . PHE A 1 98 ? -8.467 8.580 4.985 1.00 92.62 98 PHE A O 1
ATOM 764 N N . VAL A 1 99 ? -7.989 7.574 3.044 1.00 92.94 99 VAL A N 1
ATOM 765 C CA . VAL A 1 99 ? -9.365 7.109 2.791 1.00 92.94 99 VAL A CA 1
ATOM 766 C C . VAL A 1 99 ? -9.820 6.106 3.854 1.00 92.94 99 VAL A C 1
ATOM 768 O O . VAL A 1 99 ? -10.908 6.251 4.400 1.00 92.94 99 VAL A O 1
ATOM 771 N N . VAL A 1 100 ? -8.988 5.118 4.190 1.00 91.12 100 VAL A N 1
ATOM 772 C CA . VAL A 1 100 ? -9.254 4.134 5.257 1.00 91.12 100 VAL A CA 1
ATOM 773 C C . VAL A 1 100 ? -9.473 4.836 6.597 1.00 91.12 100 VAL A C 1
ATOM 775 O O . VAL A 1 100 ? -10.381 4.462 7.333 1.00 91.12 100 VAL A O 1
ATOM 778 N N . TRP A 1 101 ? -8.693 5.877 6.895 1.00 93.12 101 TRP A N 1
ATOM 779 C CA . TRP A 1 101 ? -8.857 6.678 8.105 1.00 93.12 101 TRP A CA 1
ATOM 780 C C . TRP A 1 101 ? -10.208 7.403 8.152 1.00 93.12 101 TRP A C 1
ATOM 782 O O . TRP A 1 101 ? -10.862 7.382 9.189 1.00 93.12 101 TRP A O 1
ATOM 792 N N . ILE A 1 102 ? -10.666 7.982 7.036 1.00 92.56 102 ILE A N 1
ATOM 793 C CA . ILE A 1 102 ? -11.999 8.605 6.953 1.00 92.56 102 ILE A CA 1
ATOM 794 C C . ILE A 1 102 ? -13.109 7.562 7.127 1.00 92.56 102 ILE A C 1
ATOM 796 O O . ILE A 1 102 ? -14.085 7.813 7.826 1.00 92.56 102 ILE A O 1
ATOM 800 N N . LEU A 1 103 ? -12.983 6.408 6.467 1.00 90.94 103 LEU A N 1
ATOM 801 C CA . LEU A 1 103 ? -14.039 5.392 6.432 1.00 90.94 103 LEU A CA 1
ATOM 802 C C . LEU A 1 103 ? -14.195 4.646 7.755 1.00 90.94 103 LEU A C 1
ATOM 804 O O . LEU A 1 103 ? -15.314 4.301 8.129 1.00 90.94 103 LEU A O 1
ATOM 808 N N . TYR A 1 104 ? -13.081 4.361 8.425 1.00 90.25 104 TYR A N 1
ATOM 809 C CA . TYR A 1 104 ? -13.062 3.495 9.598 1.00 90.25 104 TYR A CA 1
ATOM 810 C C . TYR A 1 104 ? -12.641 4.195 10.881 1.00 90.25 104 TYR A C 1
ATOM 812 O O . TYR A 1 104 ? -12.585 3.501 11.879 1.00 90.25 104 TYR A O 1
ATOM 820 N N . GLU A 1 105 ? -12.326 5.495 10.864 1.00 91.25 105 GLU A N 1
ATOM 821 C CA . GLU A 1 105 ? -11.960 6.331 12.025 1.00 91.25 105 GLU A CA 1
ATOM 822 C C . GLU A 1 105 ? -11.079 5.629 13.088 1.00 91.25 105 GLU A C 1
ATOM 824 O O . GLU A 1 105 ? -11.407 5.645 14.276 1.00 91.25 105 GLU A O 1
ATOM 829 N N . PRO A 1 106 ? -9.958 5.003 12.686 1.00 89.56 106 PRO A N 1
ATOM 830 C CA . PRO A 1 106 ? -9.256 3.992 13.469 1.00 89.56 106 PRO A CA 1
ATOM 831 C C . PRO A 1 106 ? -8.884 4.451 14.881 1.00 89.56 106 PRO A C 1
ATOM 833 O O . PRO A 1 106 ? -8.423 5.579 15.084 1.00 89.56 106 PRO A O 1
ATOM 836 N N . VAL A 1 107 ? -9.010 3.537 15.846 1.00 90.25 107 VAL A N 1
ATOM 837 C CA . VAL A 1 107 ? -8.662 3.771 17.255 1.00 90.25 107 VAL A CA 1
ATOM 838 C C . VAL A 1 107 ? -7.603 2.791 17.748 1.00 90.25 107 VAL A C 1
ATOM 840 O O . VAL A 1 107 ? -7.534 1.653 17.282 1.00 90.25 107 VAL A O 1
ATOM 843 N N . ASN A 1 108 ? -6.782 3.220 18.707 1.00 87.81 108 ASN A N 1
ATOM 844 C CA . ASN A 1 108 ? -5.856 2.330 19.409 1.00 87.81 108 ASN A CA 1
ATOM 845 C C . ASN A 1 108 ? -6.593 1.426 20.423 1.00 87.81 108 ASN A C 1
ATOM 847 O O . ASN A 1 108 ? -7.814 1.500 20.588 1.00 87.81 108 ASN A O 1
ATOM 851 N N . GLU A 1 109 ? -5.850 0.574 21.133 1.00 83.88 109 GLU A N 1
ATOM 852 C CA . GLU A 1 109 ? -6.418 -0.331 22.147 1.00 83.88 109 GLU A CA 1
ATOM 853 C C . GLU A 1 109 ? -7.144 0.410 23.286 1.00 83.88 109 GLU A C 1
ATOM 855 O O . GLU A 1 109 ? -8.097 -0.117 23.861 1.00 83.88 109 GLU A O 1
ATOM 860 N N . GLU A 1 110 ? -6.749 1.657 23.550 1.00 86.00 110 GLU A N 1
ATOM 861 C CA . GLU A 1 110 ? -7.322 2.553 24.563 1.00 86.00 110 GLU A CA 1
ATOM 862 C C . GLU A 1 110 ? -8.549 3.337 24.053 1.00 86.00 110 GLU A C 1
ATOM 864 O O . GLU A 1 110 ? -9.165 4.087 24.809 1.00 86.00 110 GLU A O 1
ATOM 869 N N . GLY A 1 111 ? -8.925 3.179 22.777 1.00 84.56 111 GLY A N 1
ATOM 870 C CA . GLY A 1 111 ? -10.055 3.877 22.157 1.00 84.56 111 GLY A CA 1
ATOM 871 C C . GLY A 1 111 ? -9.756 5.308 21.694 1.00 84.56 111 GLY A C 1
ATOM 872 O O . GLY A 1 111 ? -10.675 6.045 21.337 1.00 84.56 111 GLY A O 1
ATOM 873 N N . GLN A 1 112 ? -8.489 5.719 21.677 1.00 88.31 112 GLN A N 1
ATOM 874 C CA . GLN A 1 112 ? -8.069 7.020 21.160 1.00 88.31 112 GLN A CA 1
ATOM 875 C C . GLN A 1 112 ? -7.985 6.975 19.635 1.00 88.31 112 GLN A C 1
ATOM 877 O O . GLN A 1 112 ? -7.387 6.058 19.069 1.00 88.31 112 GLN A O 1
ATOM 882 N N . ARG A 1 113 ? -8.548 7.988 18.964 1.00 87.25 113 ARG A N 1
ATOM 883 C CA . ARG A 1 113 ? -8.447 8.132 17.506 1.00 87.25 113 ARG A CA 1
ATOM 884 C C . ARG A 1 113 ? -6.993 8.312 17.089 1.00 87.25 113 ARG A C 1
ATOM 886 O O . ARG A 1 113 ? -6.284 9.163 17.625 1.00 87.25 113 ARG A O 1
ATOM 893 N N . LEU A 1 114 ? -6.578 7.540 16.096 1.00 88.94 114 LEU A N 1
ATOM 894 C CA . LEU A 1 114 ? -5.261 7.663 15.492 1.00 88.94 114 LEU A CA 1
ATOM 895 C C . LEU A 1 114 ? -5.221 8.826 14.498 1.00 88.94 114 LEU A C 1
ATOM 897 O O . LEU A 1 114 ? -6.236 9.225 13.922 1.00 88.94 114 LEU A O 1
ATOM 901 N N . PHE A 1 115 ? -4.023 9.366 14.281 1.00 87.69 115 PHE A N 1
ATOM 902 C CA . PHE A 1 115 ? -3.785 10.351 13.229 1.00 87.69 115 PHE A CA 1
ATOM 903 C C . PHE A 1 115 ? -3.950 9.728 11.839 1.00 87.69 115 PHE A C 1
ATOM 905 O O . PHE A 1 115 ? -3.678 8.547 11.640 1.00 87.69 115 PHE A O 1
ATOM 912 N N . ALA A 1 116 ? -4.345 10.554 10.868 1.00 80.06 116 ALA A N 1
ATOM 913 C CA . ALA A 1 116 ? -4.595 10.115 9.495 1.00 80.06 116 ALA A CA 1
ATOM 914 C C . ALA A 1 116 ? -3.354 9.557 8.781 1.00 80.06 116 ALA A C 1
ATOM 916 O O . ALA A 1 116 ? -3.473 8.720 7.891 1.00 80.06 116 ALA A O 1
ATOM 917 N N . VAL A 1 117 ? -2.169 10.030 9.171 1.00 81.06 117 VAL A N 1
ATOM 918 C CA . VAL A 1 117 ? -0.877 9.524 8.708 1.00 81.06 117 VAL A CA 1
ATOM 919 C C . VAL A 1 117 ? 0.009 9.354 9.930 1.00 81.06 117 VAL A C 1
ATOM 921 O O . VAL A 1 117 ? 0.280 10.316 10.651 1.00 81.06 117 VAL A O 1
ATOM 924 N N . THR A 1 118 ? 0.447 8.126 10.173 1.00 84.56 118 THR A N 1
ATOM 925 C CA . THR A 1 118 ? 1.323 7.781 11.294 1.00 84.56 118 THR A CA 1
ATOM 926 C C . THR A 1 118 ? 2.789 7.727 10.861 1.00 84.56 118 THR A C 1
ATOM 928 O O . THR A 1 118 ? 3.116 7.712 9.671 1.00 84.56 118 THR A O 1
ATOM 931 N N . ALA A 1 119 ? 3.707 7.647 11.830 1.00 77.56 119 ALA A N 1
ATOM 932 C CA . ALA A 1 119 ? 5.123 7.407 11.543 1.00 77.56 119 ALA A CA 1
ATOM 933 C C . ALA A 1 119 ? 5.349 6.076 10.796 1.00 77.56 119 ALA A C 1
ATOM 935 O O . ALA A 1 119 ? 6.257 5.989 9.970 1.00 77.56 119 ALA A O 1
ATOM 936 N N . ILE A 1 120 ? 4.498 5.069 11.036 1.00 83.25 120 ILE A N 1
ATOM 937 C CA . ILE A 1 120 ? 4.519 3.792 10.309 1.00 83.25 120 ILE A CA 1
ATOM 938 C C . ILE A 1 120 ? 4.158 4.012 8.838 1.00 83.25 120 ILE A C 1
ATOM 940 O O . ILE A 1 120 ? 4.785 3.413 7.972 1.00 83.25 120 ILE A O 1
ATOM 944 N N . ASP A 1 121 ? 3.212 4.902 8.530 1.00 86.69 121 ASP A N 1
ATOM 945 C CA . ASP A 1 121 ? 2.830 5.197 7.145 1.00 86.69 121 ASP A CA 1
ATOM 946 C C . ASP A 1 121 ? 3.928 5.939 6.387 1.00 86.69 121 ASP A C 1
ATOM 948 O O . ASP A 1 121 ? 4.269 5.573 5.262 1.00 86.69 121 ASP A O 1
ATOM 952 N N . ALA A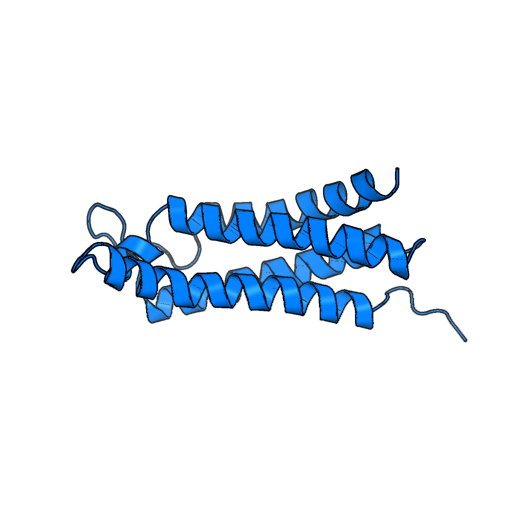 1 122 ? 4.540 6.938 7.024 1.00 85.12 122 ALA A N 1
ATOM 953 C CA . ALA A 1 122 ? 5.681 7.638 6.446 1.00 85.12 122 ALA A CA 1
ATOM 954 C C . ALA A 1 122 ? 6.877 6.688 6.248 1.00 85.12 122 ALA A C 1
ATOM 956 O O . ALA A 1 122 ? 7.482 6.658 5.176 1.00 85.12 122 ALA A O 1
ATOM 957 N N . GLY A 1 123 ? 7.189 5.867 7.257 1.00 87.12 123 GLY A N 1
ATOM 958 C CA . GLY A 1 123 ? 8.254 4.867 7.187 1.00 87.12 123 GLY A CA 1
ATOM 959 C C . GLY A 1 123 ? 7.988 3.805 6.123 1.00 87.12 123 GLY A C 1
ATOM 960 O O . GLY A 1 123 ? 8.876 3.483 5.339 1.00 87.12 123 GLY A O 1
ATOM 961 N N . GLY A 1 124 ? 6.754 3.314 6.034 1.00 89.69 124 GLY A N 1
ATOM 962 C CA . GLY A 1 124 ? 6.319 2.341 5.039 1.00 89.69 124 GLY A CA 1
ATOM 963 C C . GLY A 1 124 ? 6.453 2.844 3.605 1.00 89.69 124 GLY A C 1
ATOM 964 O O . GLY A 1 124 ? 6.993 2.138 2.744 1.00 89.69 124 GLY A O 1
ATOM 965 N N . ALA A 1 125 ? 6.047 4.094 3.377 1.00 90.25 125 ALA A N 1
ATOM 966 C CA . ALA A 1 125 ? 6.174 4.781 2.099 1.00 90.25 125 ALA A CA 1
ATOM 967 C C . ALA A 1 125 ? 7.638 5.014 1.698 1.00 90.25 125 ALA A C 1
ATOM 969 O O . ALA A 1 125 ? 8.009 4.772 0.552 1.00 90.25 125 ALA A O 1
ATOM 970 N N . LEU A 1 126 ? 8.493 5.435 2.634 1.00 90.31 126 LEU A N 1
ATOM 971 C CA . LEU A 1 126 ? 9.927 5.596 2.372 1.00 90.31 126 LEU A CA 1
ATOM 972 C C . LEU A 1 126 ? 10.601 4.247 2.087 1.00 90.31 126 LEU A C 1
ATOM 974 O O . LEU A 1 126 ? 11.407 4.131 1.161 1.00 90.31 126 LEU A O 1
ATOM 978 N N . MET A 1 127 ? 10.231 3.205 2.835 1.00 91.94 127 MET A N 1
ATOM 979 C CA . MET A 1 127 ? 10.767 1.857 2.655 1.00 91.94 127 MET A CA 1
ATOM 980 C C . MET A 1 127 ? 10.386 1.234 1.315 1.00 91.94 127 MET A C 1
ATOM 982 O O . MET A 1 127 ? 11.153 0.415 0.815 1.00 91.94 127 MET A O 1
ATOM 986 N N . LEU A 1 128 ? 9.283 1.643 0.679 1.00 90.06 128 LEU A N 1
ATOM 987 C CA . LEU A 1 128 ? 8.963 1.190 -0.678 1.00 90.06 128 LEU A CA 1
ATOM 988 C C . LEU A 1 128 ? 10.084 1.501 -1.667 1.00 90.06 128 LEU A C 1
ATOM 990 O O . LEU A 1 128 ? 10.398 0.654 -2.494 1.00 90.06 128 LEU A O 1
ATOM 994 N N . ILE A 1 129 ? 10.729 2.664 -1.558 1.00 88.00 129 ILE A N 1
ATOM 995 C CA . ILE A 1 129 ? 11.833 3.052 -2.446 1.00 88.00 129 ILE A CA 1
ATOM 996 C C . ILE A 1 129 ? 13.033 2.120 -2.238 1.00 88.00 129 ILE A C 1
ATOM 998 O O . ILE A 1 129 ? 13.628 1.632 -3.199 1.00 88.00 129 ILE A O 1
ATOM 1002 N N . VAL A 1 130 ? 13.365 1.825 -0.980 1.00 88.12 130 VAL A N 1
ATOM 1003 C CA . VAL A 1 130 ? 14.453 0.900 -0.628 1.00 88.12 130 VAL A CA 1
ATOM 1004 C C . VAL A 1 130 ? 14.142 -0.508 -1.135 1.00 88.12 130 VAL A C 1
ATOM 1006 O O . VAL A 1 130 ? 14.980 -1.137 -1.778 1.00 88.12 130 VAL A O 1
ATOM 1009 N N . VAL A 1 131 ? 12.920 -0.986 -0.904 1.00 88.69 131 VAL A N 1
ATOM 1010 C CA . VAL A 1 131 ? 12.446 -2.294 -1.365 1.00 88.69 131 VAL A CA 1
ATOM 1011 C C . VAL A 1 131 ? 12.444 -2.383 -2.889 1.00 88.69 131 VAL A C 1
ATOM 1013 O O . VAL A 1 131 ? 12.804 -3.423 -3.427 1.00 88.69 131 VAL A O 1
ATOM 1016 N N . ALA A 1 132 ? 12.109 -1.306 -3.595 1.00 86.50 132 ALA A N 1
ATOM 1017 C CA . ALA A 1 132 ? 12.167 -1.243 -5.051 1.00 86.50 132 ALA A CA 1
ATOM 1018 C C . ALA A 1 132 ? 13.587 -1.402 -5.577 1.00 86.50 132 ALA A C 1
ATOM 1020 O O . ALA A 1 132 ? 13.827 -2.183 -6.492 1.00 86.50 132 ALA A O 1
ATOM 1021 N N . LEU A 1 133 ? 14.539 -0.690 -4.969 1.00 85.25 133 LEU A N 1
ATOM 1022 C CA . LEU A 1 133 ? 15.954 -0.789 -5.313 1.00 85.25 133 LEU A CA 1
ATOM 1023 C C . LEU A 1 133 ? 16.497 -2.189 -5.029 1.00 85.25 133 LEU A C 1
ATOM 1025 O O . LEU A 1 133 ? 17.207 -2.754 -5.860 1.00 85.25 133 LEU A O 1
ATOM 1029 N N . ILE A 1 134 ? 16.142 -2.766 -3.879 1.00 83.19 134 ILE A N 1
ATOM 1030 C CA . ILE A 1 134 ? 16.506 -4.138 -3.519 1.00 83.19 134 ILE A CA 1
ATOM 1031 C C . ILE A 1 134 ? 15.882 -5.124 -4.511 1.00 83.19 134 ILE A C 1
ATOM 1033 O O . ILE A 1 134 ? 16.593 -5.958 -5.060 1.00 83.19 134 ILE A O 1
ATOM 1037 N N . GLY A 1 135 ? 14.586 -5.003 -4.795 1.00 76.38 135 GLY A N 1
ATOM 1038 C CA . GLY A 1 135 ? 13.865 -5.848 -5.743 1.00 76.38 135 GLY A CA 1
ATOM 1039 C C . GLY A 1 135 ? 14.429 -5.749 -7.160 1.00 76.38 135 GLY A C 1
ATOM 1040 O O . GLY A 1 135 ? 14.598 -6.768 -7.822 1.00 76.38 135 GLY A O 1
ATOM 1041 N N . ALA A 1 136 ? 14.798 -4.551 -7.612 1.00 77.88 136 ALA A N 1
ATOM 1042 C CA . ALA A 1 136 ? 15.438 -4.347 -8.906 1.00 77.88 136 ALA A CA 1
ATOM 1043 C C . ALA A 1 136 ? 16.865 -4.924 -8.945 1.00 77.88 136 ALA A C 1
ATOM 1045 O O . ALA A 1 136 ? 17.283 -5.462 -9.968 1.00 77.88 136 ALA A O 1
ATOM 1046 N N . ARG A 1 137 ? 17.620 -4.834 -7.839 1.00 73.38 137 ARG A N 1
ATOM 1047 C CA . ARG A 1 137 ? 19.013 -5.298 -7.764 1.00 73.38 137 ARG A CA 1
ATOM 1048 C C . ARG A 1 137 ? 19.137 -6.805 -7.572 1.00 73.38 137 ARG A C 1
ATOM 1050 O O . ARG A 1 137 ? 19.931 -7.406 -8.282 1.00 73.38 137 ARG A O 1
ATOM 1057 N N . ILE A 1 138 ? 18.389 -7.405 -6.641 1.00 69.44 138 ILE A N 1
ATOM 1058 C CA . ILE A 1 138 ? 18.409 -8.858 -6.382 1.00 69.44 138 ILE A CA 1
ATOM 1059 C C . ILE A 1 138 ? 18.092 -9.621 -7.662 1.00 69.44 138 ILE A C 1
ATOM 1061 O O . ILE A 1 138 ? 18.769 -10.582 -7.979 1.00 69.44 138 ILE A O 1
ATOM 1065 N N . ASN A 1 139 ? 17.100 -9.161 -8.417 1.00 62.53 139 ASN A N 1
ATOM 1066 C CA . ASN A 1 139 ? 16.625 -9.862 -9.601 1.00 62.53 139 ASN A CA 1
ATOM 1067 C C . ASN A 1 139 ? 17.458 -9.575 -10.873 1.00 62.53 139 ASN A C 1
ATOM 1069 O O . ASN A 1 139 ? 17.146 -10.117 -11.931 1.00 62.53 139 ASN A O 1
ATOM 1073 N N . ARG A 1 140 ? 18.465 -8.687 -10.806 1.00 61.50 140 ARG A N 1
ATOM 1074 C CA . ARG A 1 140 ? 19.422 -8.448 -11.905 1.00 61.50 140 ARG A CA 1
ATOM 1075 C C . ARG A 1 140 ? 20.547 -9.496 -11.930 1.00 61.50 140 ARG A C 1
ATOM 1077 O O . ARG A 1 140 ? 21.183 -9.650 -12.970 1.00 61.50 140 ARG A O 1
ATOM 1084 N N . TYR A 1 141 ? 20.807 -10.152 -10.800 1.00 58.50 141 TYR A N 1
ATOM 1085 C CA . TYR A 1 141 ? 21.791 -11.228 -10.649 1.00 58.50 141 TYR A CA 1
ATOM 1086 C C . TYR A 1 141 ? 21.098 -12.591 -10.653 1.00 58.50 141 TYR A C 1
ATOM 1088 O O . TYR A 1 141 ? 21.772 -13.564 -11.052 1.00 58.50 141 TYR A O 1
#

Foldseek 3Di:
DDDPLEPVVLLVVLLCVLLVVLLCLLVVVLVVVCVPPDNDASQACNQDPVSLVVSLVSSLVSLLVSLLVCCVPVVPNSLVSSLSSLLSNLVSSLVSLLVSCVVRQHAHPVRHGDDSADPSSVVSSVVSNVSSNVSNVVSND

Sequence (141 aa):
MDEARFDWGAIARASAIIVGVVTAFALIVPVAGALAVGPWDTLKISGSEIYNWAYWAIAWALTIWQGAWMIRRVHERIIDDMLVTSVIAAIALIVVKFVVWILYEPVNEEGQRLFAVTAIDAGGALMLIVVALIGARINRY

pLDDT: mean 85.99, std 10.24, range [42.81, 97.44]